Protein AF-A0A383EQ65-F1 (afdb_monomer_lite)

Foldseek 3Di:
DDDDDPVPDDDPPDDDDQQDWDWDQDDPDHHTDTDIDGPVRCVVCPPDDDDDPDDEAEAQELPEAEDELPGQEYEHEDDQEEREHEYAADPDPPRHHYYDDDDPHYHYHYDYPDPRSD

Sequence (118 aa):
MADKKITALTDLSTGVAGADLLHVIDDPTGTPINKKVSVTNFVNNLPSFIGFSNSYENITDGIQAAVGITTALTLLASSGTNTATTLADGTIIGQIKIIVHDVDGGNSILAVTDALGF

Secondary structure (DSSP, 8-state):
-PPPPGGGSPP-TT---TT-EEEEEE-SSS--EEEEEEHHHHHHT-SS-----SPPEEE-STT--EE-SSSSEEEE---SS-EEEEEPPPSSTT---EEEE-SSSS-EEEEESSTT--

pLDDT: mean 86.16, std 9.68, range [53.41, 97.81]

Organism: NCBI:txid408172

Radius of gyration: 20.53 Å; chains: 1; bounding box: 41×34×54 Å

Structure (mmCIF, N/CA/C/O backbone):
data_AF-A0A383EQ65-F1
#
_entry.id   AF-A0A383EQ65-F1
#
loop_
_atom_site.group_PDB
_atom_site.id
_atom_site.type_symbol
_atom_site.label_atom_id
_atom_site.label_alt_id
_atom_site.label_comp_id
_atom_site.label_asym_id
_atom_site.label_entity_id
_atom_site.label_seq_id
_atom_site.pdbx_PDB_ins_code
_atom_site.Cartn_x
_atom_site.Cartn_y
_atom_site.Cartn_z
_atom_site.occupancy
_atom_site.B_iso_or_equiv
_atom_site.auth_seq_id
_atom_site.auth_comp_id
_atom_site.auth_asym_id
_atom_site.auth_atom_id
_atom_site.pdbx_PDB_model_num
ATOM 1 N N . MET A 1 1 ? -16.605 -9.982 31.523 1.00 62.16 1 MET A N 1
ATOM 2 C CA . MET A 1 1 ? -15.448 -10.449 30.730 1.00 62.16 1 MET A CA 1
ATOM 3 C C . MET A 1 1 ? -14.321 -9.471 31.004 1.00 62.16 1 MET A C 1
ATOM 5 O O . MET A 1 1 ? -14.597 -8.283 30.977 1.00 62.16 1 MET A O 1
ATOM 9 N N . ALA A 1 2 ? -13.134 -9.932 31.402 1.00 73.25 2 ALA A N 1
ATOM 10 C CA . ALA A 1 2 ? -12.021 -9.022 31.672 1.00 73.25 2 ALA A CA 1
ATOM 11 C C . ALA A 1 2 ? -11.429 -8.536 30.345 1.00 73.25 2 ALA A C 1
ATOM 13 O O . ALA A 1 2 ? -11.171 -9.358 29.461 1.00 73.25 2 ALA A O 1
ATOM 14 N N . ASP A 1 3 ? -11.218 -7.229 30.219 1.00 83.19 3 ASP A N 1
ATOM 15 C CA . ASP A 1 3 ? -10.540 -6.668 29.058 1.00 83.19 3 ASP A CA 1
ATOM 16 C C . ASP A 1 3 ? -9.102 -7.180 29.016 1.00 83.19 3 ASP A C 1
ATOM 18 O O . ASP A 1 3 ? -8.353 -7.119 29.998 1.00 83.19 3 ASP A O 1
ATOM 22 N N . LYS A 1 4 ? -8.712 -7.727 27.865 1.00 82.88 4 LYS A N 1
ATOM 23 C CA . LYS A 1 4 ? -7.325 -8.117 27.631 1.00 82.88 4 LYS A CA 1
ATOM 24 C C . LYS A 1 4 ? -6.506 -6.852 27.400 1.00 82.88 4 LYS A C 1
ATOM 26 O O . LYS A 1 4 ? -6.916 -5.963 26.660 1.00 82.88 4 LYS A O 1
ATOM 31 N N . LYS A 1 5 ? -5.319 -6.790 28.005 1.00 89.38 5 LYS A N 1
ATOM 32 C CA . LYS A 1 5 ? -4.321 -5.770 27.656 1.00 89.38 5 LYS A CA 1
ATOM 33 C C . LYS A 1 5 ? -3.927 -5.940 26.184 1.00 89.38 5 LYS A C 1
ATOM 35 O O . LYS A 1 5 ? -3.875 -7.074 25.714 1.00 89.38 5 LYS A O 1
ATOM 40 N N . ILE A 1 6 ? -3.588 -4.847 25.492 1.00 89.62 6 ILE A N 1
ATOM 41 C CA . ILE A 1 6 ? -3.180 -4.877 24.072 1.00 89.62 6 ILE A CA 1
ATOM 42 C C . ILE A 1 6 ? -2.047 -5.886 23.814 1.00 89.62 6 ILE A C 1
ATOM 44 O O . ILE A 1 6 ? -2.077 -6.629 22.844 1.00 89.62 6 ILE A O 1
ATOM 48 N N . THR A 1 7 ? -1.100 -5.993 24.749 1.00 92.25 7 THR A N 1
ATOM 49 C CA . THR A 1 7 ? 0.041 -6.919 24.680 1.00 92.25 7 THR A CA 1
ATOM 50 C C . THR A 1 7 ? -0.333 -8.394 24.831 1.00 92.25 7 THR A C 1
ATOM 52 O O . THR A 1 7 ? 0.499 -9.257 24.588 1.00 92.25 7 THR A O 1
ATOM 55 N N . ALA A 1 8 ? -1.560 -8.693 25.259 1.00 93.94 8 ALA A N 1
ATOM 56 C CA . ALA A 1 8 ? -2.086 -10.047 25.402 1.00 93.94 8 ALA A CA 1
ATOM 57 C C . ALA A 1 8 ? -3.060 -10.420 24.268 1.00 93.94 8 ALA A C 1
ATOM 59 O O . ALA A 1 8 ? -3.712 -11.467 24.344 1.00 93.94 8 ALA A O 1
ATOM 60 N N . LEU A 1 9 ? -3.213 -9.561 23.253 1.00 90.19 9 LEU A N 1
ATOM 61 C CA . LEU A 1 9 ? -3.980 -9.888 22.056 1.00 90.19 9 LEU A CA 1
ATOM 62 C C . LEU A 1 9 ? -3.205 -10.880 21.186 1.00 90.19 9 LEU A C 1
ATOM 64 O O . LEU A 1 9 ? -1.979 -10.852 21.118 1.00 90.19 9 LEU A O 1
ATOM 68 N N . THR A 1 10 ? -3.944 -11.775 20.538 1.00 91.19 10 THR A N 1
ATOM 69 C CA . THR A 1 10 ? -3.383 -12.694 19.548 1.00 91.19 10 THR A CA 1
ATOM 70 C C . THR A 1 10 ? -3.069 -11.923 18.273 1.00 91.19 10 THR A C 1
ATOM 72 O O . THR A 1 10 ? -3.842 -11.049 17.882 1.00 91.19 10 THR A O 1
ATOM 75 N N . ASP A 1 11 ? -1.944 -12.252 17.645 1.00 89.56 11 ASP A N 1
ATOM 76 C CA . ASP A 1 11 ? -1.552 -11.677 16.363 1.00 89.56 11 ASP A CA 1
ATOM 77 C C . ASP A 1 11 ? -2.607 -11.973 15.281 1.00 89.56 11 ASP A C 1
ATOM 79 O O . ASP A 1 11 ? -3.111 -13.095 15.179 1.00 89.56 11 ASP A O 1
ATOM 83 N N . LEU A 1 12 ? -2.939 -10.952 14.489 1.00 88.94 12 LEU A N 1
ATOM 84 C CA . LEU A 1 12 ? -3.878 -11.035 13.370 1.00 88.94 12 LEU A CA 1
ATOM 85 C C . LEU A 1 12 ? -3.248 -11.722 12.144 1.00 88.94 12 LEU A C 1
ATOM 87 O O . LEU A 1 12 ? -3.968 -12.141 11.240 1.00 88.94 12 LEU A O 1
ATOM 91 N N . SER A 1 13 ? -1.925 -11.909 12.134 1.00 87.62 13 SER A N 1
ATOM 92 C CA . SER A 1 13 ? -1.143 -12.512 11.050 1.00 87.62 13 SER A CA 1
ATOM 93 C C . SER A 1 13 ? -1.097 -11.654 9.774 1.00 87.62 13 SER A C 1
ATOM 95 O O . SER A 1 13 ? -0.690 -10.498 9.824 1.00 87.62 13 SER A O 1
ATOM 97 N N . THR A 1 14 ? -1.435 -12.210 8.610 1.00 78.94 14 THR A N 1
ATOM 98 C CA . THR A 1 14 ? -1.056 -11.670 7.295 1.00 78.94 14 THR A CA 1
ATOM 99 C C . THR A 1 14 ? -2.095 -10.763 6.638 1.00 78.94 14 THR A C 1
ATOM 101 O O . THR A 1 14 ? -1.851 -10.284 5.532 1.00 78.94 14 THR A O 1
ATOM 104 N N . GLY A 1 15 ? -3.242 -10.499 7.272 1.00 81.25 15 GLY A N 1
ATOM 105 C CA . GLY A 1 15 ? -4.290 -9.701 6.638 1.00 81.25 15 GLY A CA 1
ATOM 106 C C . GLY A 1 15 ? -5.263 -9.053 7.608 1.00 81.25 15 GLY A C 1
ATOM 107 O O . GLY A 1 15 ? -5.661 -9.643 8.606 1.00 81.25 15 GLY A O 1
ATOM 108 N N . VAL A 1 16 ? -5.667 -7.835 7.261 1.00 91.50 16 VAL A N 1
ATOM 109 C CA . VAL A 1 16 ? -6.690 -7.060 7.960 1.00 91.50 16 VAL A CA 1
ATOM 110 C C . VAL A 1 16 ? -7.905 -6.906 7.046 1.00 91.50 16 VAL A C 1
ATOM 112 O O . VAL A 1 16 ? -7.768 -6.603 5.858 1.00 91.50 16 VAL A O 1
ATOM 115 N N . ALA A 1 17 ? -9.104 -7.144 7.568 1.00 94.06 17 ALA A N 1
ATOM 116 C CA . ALA A 1 17 ? -10.337 -6.932 6.828 1.00 94.06 17 ALA A CA 1
ATOM 117 C C . ALA A 1 17 ? -10.699 -5.443 6.816 1.00 94.06 17 ALA A C 1
ATOM 119 O O . ALA A 1 17 ? -10.471 -4.712 7.776 1.00 94.06 17 ALA A O 1
ATOM 120 N N . GLY A 1 18 ? -11.361 -4.983 5.753 1.00 93.88 18 GLY A N 1
ATOM 121 C CA . GLY A 1 18 ? -11.796 -3.584 5.660 1.00 93.88 18 GLY A CA 1
ATOM 122 C C . GLY A 1 18 ? -12.728 -3.133 6.796 1.00 93.88 18 GLY A C 1
ATOM 123 O O . GLY A 1 18 ? -12.739 -1.957 7.164 1.00 93.88 18 GLY A O 1
ATOM 124 N N . ALA A 1 19 ? -13.482 -4.078 7.370 1.00 96.50 19 ALA A N 1
ATOM 125 C CA . ALA A 1 19 ? -14.385 -3.861 8.499 1.00 96.50 19 ALA A CA 1
ATOM 126 C C . ALA A 1 19 ? -13.682 -3.853 9.870 1.00 96.50 19 ALA A C 1
ATOM 128 O O . ALA A 1 19 ? -14.313 -3.462 10.857 1.00 96.50 19 ALA A O 1
ATOM 129 N N . ASP A 1 20 ? -12.409 -4.254 9.942 1.00 96.25 20 ASP A N 1
ATOM 130 C CA . ASP A 1 20 ? -11.644 -4.218 11.185 1.00 96.25 20 ASP A CA 1
ATOM 131 C C . ASP A 1 20 ? -11.443 -2.778 11.652 1.00 96.25 20 ASP A C 1
ATOM 133 O O . ASP A 1 20 ? -11.494 -1.819 10.874 1.00 96.25 20 ASP A O 1
ATOM 137 N N . LEU A 1 21 ? -11.258 -2.624 12.960 1.00 94.69 21 LEU A N 1
ATOM 138 C CA . LEU A 1 21 ? -11.306 -1.338 13.637 1.00 94.69 21 LEU A CA 1
ATOM 139 C C . LEU A 1 21 ? -9.940 -0.979 14.207 1.00 94.69 21 LEU A C 1
ATOM 141 O O . LEU A 1 21 ? -9.361 -1.734 14.984 1.00 94.69 21 LEU A O 1
ATOM 145 N N . LEU A 1 22 ? -9.480 0.224 13.885 1.00 94.50 22 LEU A N 1
ATOM 146 C CA . LEU A 1 22 ? -8.359 0.867 14.549 1.00 94.50 22 LEU A CA 1
ATOM 147 C C . LEU A 1 22 ? -8.902 1.734 15.685 1.00 94.50 22 LEU A C 1
ATOM 149 O O . LEU A 1 22 ? -9.833 2.527 15.497 1.00 94.50 22 LEU A O 1
ATOM 153 N N . HIS A 1 23 ? -8.321 1.577 16.872 1.00 93.44 23 HIS A N 1
ATOM 154 C CA . HIS A 1 23 ? -8.585 2.466 17.998 1.00 93.44 23 HIS A CA 1
ATOM 155 C C . HIS A 1 23 ? -7.792 3.754 17.795 1.00 93.44 23 HIS A C 1
ATOM 157 O O . HIS A 1 23 ? -6.569 3.736 17.684 1.00 93.44 23 HIS A O 1
ATOM 163 N N . VAL A 1 24 ? -8.508 4.869 17.730 1.00 93.56 24 VAL A N 1
ATOM 164 C CA . VAL A 1 24 ? -7.946 6.207 17.599 1.00 93.56 24 VAL A CA 1
ATOM 165 C C . VAL A 1 24 ? -8.197 6.967 18.890 1.00 93.56 24 VAL A C 1
ATOM 167 O O . VAL A 1 24 ? -9.305 6.971 19.429 1.00 93.56 24 VAL A O 1
ATOM 170 N N . ILE A 1 25 ? -7.154 7.632 19.366 1.00 94.31 25 ILE A N 1
ATOM 171 C CA . ILE A 1 25 ? -7.262 8.674 20.374 1.00 94.31 25 ILE A CA 1
ATOM 172 C C . ILE A 1 25 ? -7.435 9.986 19.611 1.00 94.31 25 ILE A C 1
ATOM 174 O O . ILE A 1 25 ? -6.471 10.528 19.081 1.00 94.31 25 ILE A O 1
ATOM 178 N N . ASP A 1 26 ? -8.678 10.431 19.463 1.00 91.75 26 ASP A N 1
ATOM 179 C CA . ASP A 1 26 ? -9.014 11.639 18.715 1.00 91.75 26 ASP A CA 1
ATOM 180 C C . ASP A 1 26 ? -8.896 12.856 19.634 1.00 91.75 26 ASP A C 1
ATOM 182 O O . ASP A 1 26 ? -9.615 12.943 20.627 1.00 91.75 26 ASP A O 1
ATOM 186 N N . ASP A 1 27 ? -7.988 13.777 19.317 1.00 88.06 27 ASP A N 1
ATOM 187 C CA . ASP A 1 27 ? -7.796 15.023 20.064 1.00 88.06 27 ASP A CA 1
ATOM 188 C C . ASP A 1 27 ? -7.631 16.228 19.126 1.00 88.06 27 ASP A C 1
ATOM 190 O O . ASP A 1 27 ? -6.532 16.766 18.977 1.00 88.06 27 ASP A O 1
ATOM 194 N N . PRO A 1 28 ? -8.697 16.670 18.442 1.00 74.19 28 PRO A N 1
ATOM 195 C CA . PRO A 1 28 ? -8.560 17.755 17.485 1.00 74.19 28 PRO A CA 1
ATOM 196 C C . PRO A 1 28 ? -8.374 19.121 18.168 1.00 74.19 28 PRO A C 1
ATOM 198 O O . PRO A 1 28 ? -7.929 20.056 17.507 1.00 74.19 28 PRO A O 1
ATOM 201 N N . THR A 1 29 ? -8.720 19.272 19.459 1.00 77.00 29 THR A N 1
ATOM 202 C CA . THR A 1 29 ? -8.784 20.590 20.128 1.00 77.00 29 THR A CA 1
ATOM 203 C C . THR A 1 29 ? -8.608 20.581 21.664 1.00 77.00 29 THR A C 1
ATOM 205 O O . THR A 1 29 ? -9.018 21.542 22.315 1.00 77.00 29 THR A O 1
ATOM 208 N N . GLY A 1 30 ? -8.017 19.550 22.277 1.00 78.94 30 GLY A N 1
ATOM 209 C CA . GLY A 1 30 ? -7.498 19.604 23.657 1.00 78.94 30 GLY A CA 1
ATOM 210 C C . GLY A 1 30 ? -8.115 18.649 24.688 1.00 78.94 30 GLY A C 1
ATOM 211 O O . GLY A 1 30 ? -7.812 18.769 25.875 1.00 78.94 30 GLY A O 1
ATOM 212 N N . THR A 1 31 ? -8.979 17.707 24.304 1.00 91.25 31 THR A N 1
ATOM 213 C CA . THR A 1 31 ? -9.348 16.578 25.178 1.00 91.25 31 THR A CA 1
ATOM 214 C C . THR A 1 31 ? -9.424 15.297 24.357 1.00 91.25 31 THR A C 1
ATOM 216 O O . THR A 1 31 ? -10.397 15.099 23.625 1.00 91.25 31 THR A O 1
ATOM 219 N N . PRO A 1 32 ? -8.438 14.401 24.514 1.00 94.00 32 PRO A N 1
ATOM 220 C CA . PRO A 1 32 ? -8.428 13.131 23.816 1.00 94.00 32 PRO A CA 1
ATOM 221 C C . PRO A 1 32 ? -9.648 12.263 24.142 1.00 94.00 32 PRO A C 1
ATOM 223 O O . PRO A 1 32 ? -9.933 11.979 25.308 1.00 94.00 32 PRO A O 1
ATOM 226 N N . ILE A 1 33 ? -10.343 11.791 23.108 1.00 94.06 33 ILE A N 1
ATOM 227 C CA . ILE A 1 33 ? -11.473 10.864 23.213 1.00 94.06 33 ILE A CA 1
ATOM 228 C C . ILE A 1 33 ? -11.222 9.592 22.407 1.00 94.06 33 ILE A C 1
ATOM 230 O O . ILE A 1 33 ? -10.696 9.609 21.298 1.00 94.06 33 ILE A O 1
ATOM 234 N N . ASN A 1 34 ? -11.640 8.458 22.963 1.00 94.00 34 ASN A N 1
ATOM 235 C CA . ASN A 1 34 ? -11.525 7.169 22.291 1.00 94.00 34 ASN A CA 1
ATOM 236 C C . ASN A 1 34 ? -12.562 7.070 21.165 1.00 94.00 34 ASN A C 1
ATOM 238 O O . ASN A 1 34 ? -13.767 7.049 21.425 1.00 94.00 34 ASN A O 1
ATOM 242 N N . LYS A 1 35 ? -12.099 6.962 19.920 1.00 94.81 35 LYS A N 1
ATOM 243 C CA . LYS A 1 35 ? -12.922 6.686 18.738 1.00 94.81 35 LYS A CA 1
ATOM 244 C C . LYS A 1 35 ? -12.416 5.452 18.002 1.00 94.81 35 LYS A C 1
ATOM 246 O O . LYS A 1 35 ? -11.314 4.962 18.232 1.00 94.81 35 LYS A O 1
ATOM 251 N N . LYS A 1 36 ? -13.248 4.946 17.096 1.00 95.06 36 LYS A N 1
ATOM 252 C CA . LYS A 1 36 ? -12.873 3.891 16.155 1.00 95.06 36 LYS A CA 1
ATOM 253 C C . LYS A 1 36 ? -12.914 4.422 14.728 1.00 95.06 36 LYS A C 1
ATOM 255 O O . LYS A 1 36 ? -13.807 5.202 14.396 1.00 95.06 36 LYS A O 1
ATOM 260 N N . VAL A 1 37 ? -12.008 3.941 13.889 1.00 97.06 37 VAL A N 1
ATOM 261 C CA . VAL A 1 37 ? -12.066 4.091 12.429 1.00 97.06 37 VAL A CA 1
ATOM 262 C C . VAL A 1 37 ? -11.908 2.712 11.801 1.00 97.06 37 VAL A C 1
ATOM 264 O O . VAL A 1 37 ? -11.143 1.894 12.308 1.00 97.06 37 VAL A O 1
ATOM 267 N N . SER A 1 38 ? -12.664 2.415 10.743 1.00 97.81 38 SER A N 1
ATOM 268 C CA . SER A 1 38 ? -12.454 1.167 10.008 1.00 97.81 38 SER A CA 1
ATOM 269 C C . SER A 1 38 ? -11.185 1.250 9.165 1.00 97.81 38 SER A C 1
ATOM 271 O O . SER A 1 38 ? -10.791 2.333 8.725 1.00 97.81 38 SER A O 1
ATOM 273 N N . VAL A 1 39 ? -10.563 0.108 8.898 1.00 96.62 39 VAL A N 1
ATOM 274 C CA . VAL A 1 39 ? -9.342 0.035 8.084 1.00 96.62 39 VAL A CA 1
ATOM 275 C C . VAL A 1 39 ? -9.586 0.560 6.671 1.00 96.62 39 VAL A C 1
ATOM 277 O O . VAL A 1 39 ? -8.780 1.342 6.171 1.00 96.62 39 VAL A O 1
ATOM 280 N N . THR A 1 40 ? -10.734 0.245 6.060 1.00 97.06 40 THR A N 1
ATOM 281 C CA . THR A 1 40 ? -11.121 0.837 4.766 1.00 97.06 40 THR A CA 1
ATOM 282 C C . THR A 1 40 ? -11.195 2.360 4.834 1.00 97.06 40 THR A C 1
ATOM 284 O O . THR A 1 40 ? -10.682 3.034 3.942 1.00 97.06 40 THR A O 1
ATOM 287 N N . ASN A 1 41 ? -11.803 2.923 5.884 1.00 97.00 41 ASN A N 1
ATOM 288 C CA . ASN A 1 41 ? -11.903 4.375 6.010 1.00 97.00 41 ASN A CA 1
ATOM 289 C C . ASN A 1 41 ? -10.529 5.016 6.209 1.00 97.00 41 ASN A C 1
ATOM 291 O O . ASN A 1 41 ? -10.286 6.071 5.635 1.00 97.00 41 ASN A O 1
ATOM 295 N N . PHE A 1 42 ? -9.632 4.385 6.966 1.00 95.69 42 PHE A N 1
ATOM 296 C CA . PHE A 1 42 ? -8.275 4.888 7.159 1.00 95.69 42 PHE A CA 1
ATOM 297 C C . PHE A 1 42 ? -7.469 4.900 5.851 1.00 95.69 42 PHE A C 1
ATOM 299 O O . PHE A 1 42 ? -6.959 5.948 5.466 1.00 95.69 42 PHE A O 1
ATOM 306 N N . VAL A 1 43 ? -7.406 3.771 5.133 1.00 94.19 43 VAL A N 1
ATOM 307 C CA . VAL A 1 43 ? -6.620 3.647 3.889 1.00 94.19 43 VAL A CA 1
ATOM 308 C C . VAL A 1 43 ? -7.142 4.578 2.788 1.00 94.19 43 VAL A C 1
ATOM 310 O O . VAL A 1 43 ? -6.349 5.180 2.070 1.00 94.19 43 VAL A O 1
ATOM 313 N N . ASN A 1 44 ? -8.463 4.751 2.679 1.00 95.50 44 ASN A N 1
ATOM 314 C CA . ASN A 1 44 ? -9.064 5.592 1.638 1.00 95.50 44 ASN A CA 1
ATOM 315 C C . ASN A 1 44 ? -9.061 7.095 1.963 1.00 95.50 44 ASN A C 1
ATOM 317 O O . ASN A 1 44 ? -9.347 7.895 1.076 1.00 95.50 44 ASN A O 1
ATOM 321 N N . ASN A 1 45 ? -8.787 7.493 3.210 1.00 95.94 45 ASN A N 1
ATOM 322 C CA . ASN A 1 45 ? -8.878 8.891 3.655 1.00 95.94 45 ASN A CA 1
ATOM 323 C C . ASN A 1 45 ? -7.622 9.323 4.420 1.00 95.94 45 ASN A C 1
ATOM 325 O O . ASN A 1 45 ? -7.707 9.938 5.486 1.00 95.94 45 ASN A O 1
ATOM 329 N N . LEU A 1 46 ? -6.447 8.987 3.887 1.00 93.88 46 LEU A N 1
ATOM 330 C CA . LEU A 1 46 ? -5.182 9.419 4.470 1.00 93.88 46 LEU A CA 1
ATOM 331 C C . LEU A 1 46 ? -5.088 10.958 4.441 1.00 93.88 46 LEU A C 1
ATOM 333 O O . LEU A 1 46 ? -5.223 11.557 3.374 1.00 93.88 46 LEU A O 1
ATOM 337 N N . PRO A 1 47 ? -4.853 11.617 5.591 1.00 90.12 47 PRO A N 1
ATOM 338 C CA . PRO A 1 47 ? -4.907 13.078 5.693 1.00 90.12 47 PRO A CA 1
ATOM 339 C C . PRO A 1 47 ? -3.685 13.782 5.079 1.00 90.12 47 PRO A C 1
ATOM 341 O O . PRO A 1 47 ? -3.685 15.003 4.945 1.00 90.12 47 PRO A O 1
ATOM 344 N N . SER A 1 48 ? -2.627 13.031 4.756 1.00 93.19 48 SER A N 1
ATOM 345 C CA . SER A 1 48 ? -1.374 13.510 4.164 1.00 93.19 48 SER A CA 1
ATOM 346 C C . SER A 1 48 ? -0.663 12.357 3.435 1.00 93.19 48 SER A C 1
ATOM 348 O O . SER A 1 48 ? -1.193 11.248 3.345 1.00 93.19 48 SER A O 1
ATOM 350 N N . PHE A 1 49 ? 0.539 12.610 2.914 1.00 90.25 49 PHE A N 1
ATOM 351 C CA . PHE A 1 49 ? 1.371 11.612 2.243 1.00 90.25 49 PHE A CA 1
ATOM 352 C C . PHE A 1 49 ? 1.759 10.441 3.162 1.00 90.25 49 PHE A C 1
ATOM 354 O O . PHE A 1 49 ? 1.860 10.576 4.383 1.00 90.25 49 PHE A O 1
ATOM 361 N N . ILE A 1 50 ? 2.044 9.290 2.547 1.00 90.50 50 ILE A N 1
ATOM 362 C CA . ILE A 1 50 ? 2.622 8.131 3.232 1.00 90.50 50 ILE A CA 1
ATOM 363 C C . ILE A 1 50 ? 4.141 8.296 3.256 1.00 90.50 50 ILE A C 1
ATOM 365 O O . ILE A 1 50 ? 4.792 8.271 2.213 1.00 90.50 50 ILE A O 1
ATOM 369 N N . GLY A 1 51 ? 4.711 8.466 4.446 1.00 89.00 51 GLY A N 1
ATOM 370 C CA . GLY A 1 51 ? 6.157 8.413 4.641 1.00 89.00 51 GLY A CA 1
ATOM 371 C C . GLY A 1 51 ? 6.612 6.974 4.862 1.00 89.00 51 GLY A C 1
ATOM 372 O O . GLY A 1 51 ? 6.305 6.391 5.899 1.00 89.00 51 GLY A O 1
ATOM 373 N N . PHE A 1 52 ? 7.354 6.400 3.917 1.00 88.81 52 PHE A N 1
ATOM 374 C CA . PHE A 1 52 ? 7.994 5.102 4.118 1.00 88.81 52 PHE A CA 1
ATOM 375 C C . PHE A 1 52 ? 9.287 5.282 4.921 1.00 88.81 52 PHE A C 1
ATOM 377 O O . PHE A 1 52 ? 10.141 6.085 4.557 1.00 88.81 52 PHE A O 1
ATOM 384 N N . SER A 1 53 ? 9.423 4.570 6.043 1.00 82.94 53 SER A N 1
ATOM 385 C CA . SER A 1 53 ? 10.582 4.713 6.941 1.00 82.94 53 SER A CA 1
ATOM 386 C C . SER A 1 53 ? 11.820 3.928 6.496 1.00 82.94 53 SER A C 1
ATOM 388 O O . SER A 1 53 ? 12.877 4.068 7.108 1.00 82.94 53 SER A O 1
ATOM 390 N N . ASN A 1 54 ? 11.707 3.084 5.468 1.00 77.06 54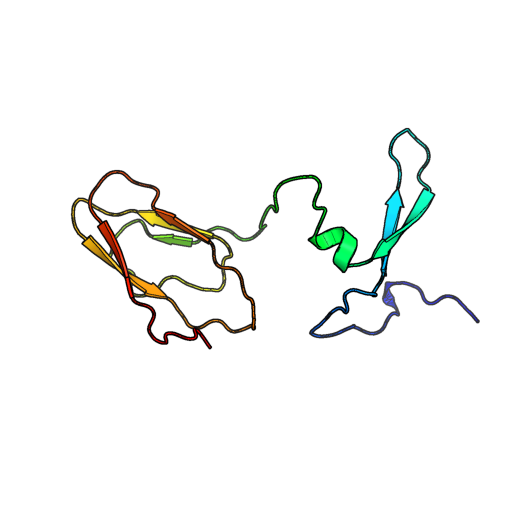 ASN A N 1
ATOM 391 C CA . ASN A 1 54 ? 12.871 2.446 4.863 1.00 77.06 54 ASN A CA 1
ATOM 392 C C . ASN A 1 54 ? 13.666 3.460 4.024 1.00 77.06 54 ASN A C 1
ATOM 394 O O . ASN A 1 54 ? 13.096 4.356 3.407 1.00 77.06 54 ASN A O 1
ATOM 398 N N . SER A 1 55 ? 14.996 3.323 3.995 1.00 80.44 55 SER A N 1
ATOM 399 C CA . SER A 1 55 ? 15.814 4.024 2.998 1.00 80.44 55 SER A CA 1
ATOM 400 C C . SER A 1 55 ? 15.344 3.643 1.590 1.00 80.44 55 SER A C 1
ATOM 402 O O . SER A 1 55 ? 14.930 2.506 1.361 1.00 80.44 55 SER A O 1
ATOM 404 N N . TYR A 1 56 ? 15.394 4.587 0.651 1.00 90.50 56 TYR A N 1
ATOM 405 C CA . TYR A 1 56 ? 15.132 4.295 -0.756 1.00 90.50 56 TYR A CA 1
ATOM 406 C C . TYR A 1 56 ? 16.307 3.527 -1.371 1.00 90.50 56 TYR A C 1
ATOM 408 O O . TYR A 1 56 ? 17.449 3.648 -0.926 1.00 90.50 56 TYR A O 1
ATOM 416 N N . GLU A 1 57 ? 16.025 2.733 -2.399 1.00 91.44 57 GLU A N 1
ATOM 417 C CA . GLU A 1 57 ? 17.073 2.181 -3.259 1.00 91.44 57 GLU A CA 1
ATOM 418 C C . GLU A 1 57 ? 17.533 3.282 -4.220 1.00 91.44 57 GLU A C 1
ATOM 420 O O . GLU A 1 57 ? 16.697 3.942 -4.829 1.00 91.44 57 GLU A O 1
ATOM 425 N N . ASN A 1 58 ? 18.840 3.513 -4.333 1.00 89.75 58 ASN A N 1
ATOM 426 C CA . ASN A 1 58 ? 19.394 4.513 -5.243 1.00 89.75 58 ASN A CA 1
ATOM 427 C C . ASN A 1 58 ? 20.244 3.827 -6.311 1.00 89.75 58 ASN A C 1
ATOM 429 O O . ASN A 1 58 ? 21.319 3.312 -6.001 1.00 89.75 58 ASN A O 1
ATOM 433 N N . ILE A 1 59 ? 19.772 3.821 -7.553 1.00 88.50 59 ILE A N 1
ATOM 434 C CA . ILE A 1 59 ? 20.487 3.259 -8.697 1.00 88.50 59 ILE A CA 1
ATOM 435 C C . ILE A 1 59 ? 21.114 4.426 -9.457 1.00 88.50 59 ILE A C 1
ATOM 437 O O . ILE A 1 59 ? 20.450 5.084 -10.250 1.00 88.50 59 ILE A O 1
ATOM 441 N N . THR A 1 60 ? 22.394 4.702 -9.203 1.00 82.06 60 THR A N 1
ATOM 442 C CA . THR A 1 60 ? 23.100 5.866 -9.775 1.00 82.06 60 THR A CA 1
ATOM 443 C C . THR A 1 60 ? 23.848 5.575 -11.080 1.00 82.06 60 THR A C 1
ATOM 445 O O . THR A 1 60 ? 24.421 6.476 -11.684 1.00 82.06 60 THR A O 1
ATOM 448 N N . ASP A 1 61 ? 23.898 4.309 -11.483 1.00 68.88 61 ASP A N 1
ATOM 449 C CA . ASP A 1 61 ? 24.679 3.789 -12.602 1.00 68.88 61 ASP A CA 1
ATOM 450 C C . ASP A 1 61 ? 24.012 2.478 -13.059 1.00 68.88 61 ASP A C 1
ATOM 452 O O . ASP A 1 61 ? 23.680 1.627 -12.230 1.00 68.88 61 ASP A O 1
ATOM 456 N N . GLY A 1 62 ? 23.785 2.325 -14.369 1.00 61.22 62 GLY A N 1
ATOM 457 C CA . GLY A 1 62 ? 23.091 1.194 -15.000 1.00 61.22 62 GLY A CA 1
ATOM 458 C C . GLY A 1 62 ? 23.780 -0.173 -14.887 1.00 61.22 62 GLY A C 1
ATOM 459 O O . GLY A 1 62 ? 23.449 -1.081 -15.645 1.00 61.22 62 GLY A O 1
ATOM 460 N N . ILE A 1 63 ? 24.721 -0.343 -13.956 1.00 64.38 63 ILE A N 1
ATOM 461 C CA . ILE A 1 63 ? 25.320 -1.632 -13.584 1.00 64.38 63 ILE A CA 1
ATOM 462 C C . ILE A 1 63 ? 24.313 -2.546 -12.849 1.00 64.38 63 ILE A C 1
ATOM 464 O O . ILE A 1 63 ? 24.468 -3.770 -12.870 1.00 64.38 63 ILE A O 1
ATOM 468 N N . GLN A 1 64 ? 23.271 -2.006 -12.201 1.00 66.44 64 GLN A N 1
ATOM 469 C CA . GLN A 1 64 ? 22.298 -2.821 -11.456 1.00 66.44 64 GLN A CA 1
ATOM 470 C C . GLN A 1 64 ? 21.276 -3.494 -12.391 1.00 66.44 64 GLN A C 1
ATOM 472 O O . GLN A 1 64 ? 20.474 -2.829 -13.039 1.00 66.44 64 GLN A O 1
ATOM 477 N N . ALA A 1 65 ? 21.257 -4.831 -12.402 1.00 68.50 65 ALA A N 1
ATOM 478 C CA . ALA A 1 65 ? 20.389 -5.614 -13.284 1.00 68.50 65 ALA A CA 1
ATOM 479 C C 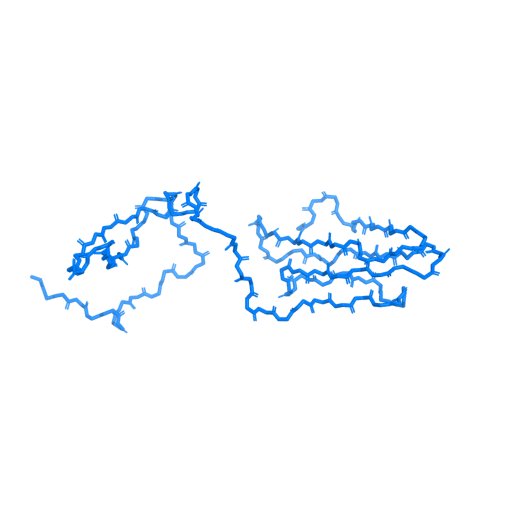. ALA A 1 65 ? 18.892 -5.586 -12.909 1.00 68.50 65 ALA A C 1
ATOM 481 O O . ALA A 1 65 ? 18.060 -5.772 -13.794 1.00 68.50 65 ALA A O 1
ATOM 482 N N . ALA A 1 66 ? 18.533 -5.370 -11.635 1.00 87.19 66 ALA A N 1
ATOM 483 C CA . ALA A 1 66 ? 17.149 -5.427 -11.151 1.00 87.19 66 ALA A CA 1
ATOM 484 C C . ALA A 1 66 ? 16.841 -4.345 -10.105 1.00 87.19 66 ALA A C 1
ATOM 486 O O . ALA A 1 66 ? 17.641 -4.117 -9.201 1.00 87.19 66 ALA A O 1
ATOM 487 N N . VAL A 1 67 ? 15.661 -3.735 -10.210 1.00 91.06 67 VAL A N 1
ATOM 488 C CA . VAL A 1 67 ? 15.038 -2.895 -9.182 1.00 91.06 67 VAL A CA 1
ATOM 489 C C . VAL A 1 67 ? 14.515 -3.796 -8.063 1.00 91.06 67 VAL A C 1
ATOM 491 O O . VAL A 1 67 ? 13.727 -4.713 -8.321 1.00 91.06 67 VAL A O 1
ATOM 494 N N . GLY A 1 68 ? 14.933 -3.543 -6.823 1.00 90.44 68 GLY A N 1
ATOM 495 C CA . GLY A 1 68 ? 14.536 -4.337 -5.664 1.00 90.44 68 GLY A CA 1
ATOM 496 C C . GLY A 1 68 ? 13.108 -4.056 -5.180 1.00 90.44 68 GLY A C 1
ATOM 497 O O . GLY A 1 68 ? 12.570 -2.962 -5.340 1.00 90.44 68 GLY A O 1
ATOM 498 N N . ILE A 1 69 ? 12.501 -5.032 -4.500 1.00 90.62 69 ILE A N 1
ATOM 499 C CA . ILE A 1 69 ? 11.137 -4.944 -3.929 1.00 90.62 69 ILE A CA 1
ATOM 500 C C . ILE A 1 69 ? 11.102 -4.755 -2.403 1.00 90.62 69 ILE A C 1
ATOM 502 O O . ILE A 1 69 ? 10.032 -4.675 -1.803 1.00 90.62 69 ILE A O 1
ATOM 506 N N . THR A 1 70 ? 12.260 -4.694 -1.744 1.00 90.94 70 THR A N 1
ATOM 507 C CA . THR A 1 70 ? 12.355 -4.554 -0.277 1.00 90.94 70 THR A CA 1
ATOM 508 C C . THR A 1 70 ? 12.166 -3.110 0.196 1.00 90.94 70 THR A C 1
ATOM 510 O O . THR A 1 70 ? 11.818 -2.869 1.355 1.00 90.94 70 THR A O 1
ATOM 513 N N . THR A 1 71 ? 12.365 -2.142 -0.700 1.00 92.69 71 THR A N 1
ATOM 514 C CA . THR A 1 71 ? 12.105 -0.719 -0.470 1.00 92.69 71 THR A CA 1
ATOM 515 C C . THR A 1 71 ? 10.853 -0.278 -1.220 1.00 92.69 71 THR A C 1
ATOM 517 O O . THR A 1 71 ? 10.592 -0.742 -2.330 1.00 92.69 71 THR A O 1
ATOM 520 N N . ALA A 1 72 ? 10.080 0.650 -0.653 1.00 93.31 72 ALA A N 1
ATOM 521 C CA . ALA A 1 72 ? 8.886 1.168 -1.329 1.00 93.31 72 ALA A CA 1
ATOM 522 C C . ALA A 1 72 ? 9.240 2.131 -2.476 1.00 93.31 72 ALA A C 1
ATOM 524 O O . ALA A 1 72 ? 8.480 2.248 -3.432 1.00 93.31 72 ALA A O 1
ATOM 525 N N . LEU A 1 73 ? 10.404 2.783 -2.388 1.00 93.81 73 LEU A N 1
ATOM 526 C CA . LEU A 1 73 ? 10.891 3.783 -3.333 1.00 93.81 73 LEU A CA 1
ATOM 527 C C . LEU A 1 73 ? 12.258 3.378 -3.898 1.00 93.81 73 LEU A C 1
ATOM 529 O O . LEU A 1 73 ? 13.175 3.065 -3.135 1.00 93.81 73 LEU A O 1
ATOM 533 N N . THR A 1 74 ? 12.390 3.445 -5.220 1.00 92.44 74 THR A N 1
ATOM 534 C CA . THR A 1 74 ? 13.673 3.458 -5.930 1.00 92.44 74 THR A CA 1
ATOM 535 C C . THR A 1 74 ? 13.833 4.786 -6.655 1.00 92.44 74 THR A C 1
ATOM 537 O O . THR A 1 74 ? 12.938 5.197 -7.394 1.00 92.44 74 THR A O 1
ATOM 540 N N . LEU A 1 75 ? 14.974 5.434 -6.451 1.00 91.44 75 LEU A N 1
ATOM 541 C CA . LEU A 1 75 ? 15.469 6.504 -7.305 1.00 91.44 75 LEU A CA 1
ATOM 542 C C . LEU A 1 75 ? 16.376 5.879 -8.361 1.00 91.44 75 LEU A C 1
ATOM 544 O O . LEU A 1 75 ? 17.269 5.094 -8.036 1.00 91.44 75 LEU A O 1
ATOM 548 N N . LEU A 1 76 ? 16.093 6.166 -9.622 1.00 90.25 76 LEU A N 1
ATOM 549 C CA . LEU A 1 76 ? 16.788 5.602 -10.764 1.00 90.25 76 LEU A CA 1
ATOM 550 C C . LEU A 1 76 ? 17.377 6.737 -11.586 1.00 90.25 76 LEU A C 1
ATOM 552 O O . LEU A 1 76 ? 16.638 7.477 -12.227 1.00 90.25 76 LEU A O 1
ATOM 556 N N . ALA A 1 77 ? 18.699 6.810 -11.628 1.00 87.56 77 ALA A N 1
ATOM 557 C CA . ALA A 1 77 ? 19.431 7.742 -12.461 1.00 87.56 77 ALA A CA 1
ATOM 558 C C . ALA A 1 77 ? 19.928 7.044 -13.738 1.00 87.56 77 ALA A C 1
ATOM 560 O O . ALA A 1 77 ? 20.341 5.880 -13.735 1.00 87.56 77 ALA A O 1
ATOM 561 N N . SER A 1 78 ? 19.920 7.777 -14.848 1.00 84.44 78 SER A N 1
ATOM 562 C CA . SER A 1 78 ? 20.519 7.368 -16.118 1.00 84.44 78 SER A CA 1
ATOM 563 C C . SER A 1 78 ? 21.678 8.283 -16.505 1.00 84.44 78 SER A C 1
ATOM 565 O O . SER A 1 78 ? 21.666 9.483 -16.249 1.00 84.44 78 SER A O 1
ATOM 567 N N . SER A 1 79 ? 22.715 7.719 -17.122 1.00 75.44 79 SER A N 1
ATOM 568 C CA . SER A 1 79 ? 23.944 8.437 -17.475 1.00 75.44 79 SER A CA 1
ATOM 569 C C . SER A 1 79 ? 24.041 8.649 -18.987 1.00 75.44 79 SER A C 1
ATOM 571 O O 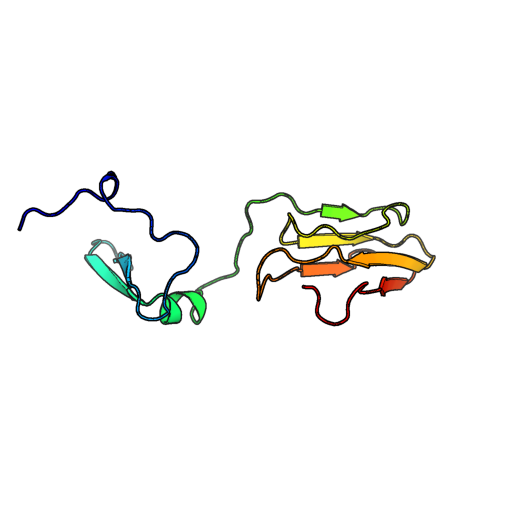. SER A 1 79 ? 24.830 8.007 -19.675 1.00 75.44 79 SER A O 1
ATOM 573 N N . GLY A 1 80 ? 23.186 9.518 -19.541 1.00 76.12 80 GLY A N 1
ATOM 574 C CA . GLY A 1 80 ? 23.210 9.948 -20.956 1.00 76.12 80 GLY A CA 1
ATOM 575 C C . GLY A 1 80 ? 22.963 8.847 -22.005 1.00 76.12 80 GLY A C 1
ATOM 576 O O . GLY A 1 80 ? 22.797 9.138 -23.187 1.00 76.12 80 GLY A O 1
ATOM 577 N N . THR A 1 81 ? 22.911 7.591 -21.575 1.00 78.62 81 THR A N 1
ATOM 578 C CA . THR A 1 81 ? 22.644 6.375 -22.340 1.00 78.62 81 THR A CA 1
ATOM 579 C C . THR A 1 81 ? 21.470 5.641 -21.696 1.00 78.62 81 THR A C 1
ATOM 581 O O . THR A 1 81 ? 20.961 6.053 -20.651 1.00 78.62 81 THR A O 1
ATOM 584 N N . ASN A 1 82 ? 20.979 4.585 -22.344 1.00 83.19 82 ASN A N 1
ATOM 585 C CA . ASN A 1 82 ? 19.854 3.827 -21.813 1.00 83.19 82 ASN A CA 1
ATOM 586 C C . ASN A 1 82 ? 20.289 3.016 -20.583 1.00 83.19 82 ASN A C 1
ATOM 588 O O . ASN A 1 82 ? 21.147 2.142 -20.697 1.00 83.19 82 ASN A O 1
ATOM 592 N N . THR A 1 83 ? 19.642 3.251 -19.444 1.00 86.62 83 THR A N 1
ATOM 593 C CA . THR A 1 83 ? 19.739 2.403 -18.255 1.00 86.62 83 THR A CA 1
ATOM 594 C C . THR A 1 83 ? 18.696 1.300 -18.370 1.00 86.62 83 THR A C 1
ATOM 596 O O . THR A 1 83 ? 17.496 1.560 -18.268 1.00 86.62 83 THR A O 1
ATOM 599 N N . ALA A 1 84 ? 19.150 0.074 -18.621 1.00 87.69 84 ALA A N 1
ATOM 600 C CA . ALA A 1 84 ? 18.286 -1.096 -18.692 1.00 87.69 84 ALA A CA 1
ATOM 601 C C . ALA A 1 84 ? 18.234 -1.799 -17.331 1.00 87.69 84 ALA A C 1
ATOM 603 O O . ALA A 1 84 ? 19.269 -2.195 -16.799 1.00 87.69 84 ALA A O 1
ATOM 604 N N . THR A 1 85 ? 17.032 -1.976 -16.792 1.00 89.00 85 THR A N 1
ATOM 605 C CA . THR A 1 85 ? 16.778 -2.689 -15.537 1.00 89.00 85 THR A CA 1
ATOM 606 C C . THR A 1 85 ? 15.692 -3.742 -15.727 1.00 89.00 85 THR A C 1
ATOM 608 O O . THR A 1 85 ? 14.884 -3.692 -16.657 1.00 89.00 85 THR A O 1
ATOM 611 N N . THR A 1 86 ? 15.664 -4.710 -14.820 1.00 90.12 86 THR A N 1
ATOM 612 C CA . THR A 1 86 ? 14.523 -5.605 -14.601 1.00 90.12 86 THR A CA 1
ATOM 613 C C . THR A 1 86 ? 13.794 -5.223 -13.314 1.00 90.12 86 THR A C 1
ATOM 615 O O . THR A 1 86 ? 14.306 -4.423 -12.530 1.00 90.12 86 THR A O 1
ATOM 618 N N . LEU A 1 87 ? 12.599 -5.758 -13.077 1.00 89.56 87 LEU A N 1
ATOM 619 C CA . LEU A 1 87 ? 11.917 -5.658 -11.783 1.00 89.56 87 LEU A CA 1
ATOM 620 C C . LEU A 1 87 ? 11.977 -7.022 -11.094 1.00 89.56 87 LEU A C 1
ATOM 622 O O . LEU A 1 87 ? 11.629 -8.021 -11.719 1.00 89.56 87 LEU A O 1
ATOM 626 N N . ALA A 1 88 ? 12.427 -7.066 -9.838 1.00 90.38 88 ALA A N 1
ATOM 627 C CA . ALA A 1 88 ? 12.360 -8.290 -9.044 1.00 90.38 88 ALA A CA 1
ATOM 628 C C . ALA A 1 88 ? 10.901 -8.675 -8.743 1.00 90.38 88 ALA A C 1
ATOM 630 O O . ALA A 1 88 ? 10.051 -7.797 -8.580 1.00 90.38 88 ALA A O 1
ATOM 631 N N . ASP A 1 89 ? 10.630 -9.974 -8.624 1.00 87.88 89 ASP A N 1
ATOM 632 C CA . ASP A 1 89 ? 9.276 -10.480 -8.388 1.00 87.88 89 ASP A CA 1
ATOM 633 C C . ASP A 1 89 ? 8.740 -10.026 -7.029 1.00 87.88 89 ASP A C 1
ATOM 635 O O . ASP A 1 89 ? 9.450 -10.053 -6.015 1.00 87.88 89 ASP A O 1
ATOM 639 N N . GLY A 1 90 ? 7.475 -9.606 -7.008 1.00 87.38 90 GLY A N 1
ATOM 640 C CA . GLY A 1 90 ? 6.783 -9.242 -5.780 1.00 87.38 90 GLY A CA 1
ATOM 641 C C . GLY A 1 90 ? 6.581 -10.462 -4.884 1.00 87.38 90 GLY A C 1
ATOM 642 O O . GLY A 1 90 ? 6.344 -11.568 -5.358 1.00 87.38 90 GLY A O 1
ATOM 643 N N . THR A 1 91 ? 6.623 -10.273 -3.565 1.00 88.00 91 THR A N 1
ATOM 644 C CA . THR A 1 91 ? 6.330 -11.366 -2.613 1.00 88.00 91 THR A CA 1
ATOM 645 C C . THR A 1 91 ? 4.906 -11.315 -2.068 1.00 88.00 91 THR A C 1
ATOM 647 O O . THR A 1 91 ? 4.474 -12.260 -1.408 1.00 88.00 91 THR A O 1
ATOM 650 N N . ILE A 1 92 ? 4.170 -10.225 -2.327 1.00 86.31 92 ILE A N 1
ATOM 651 C CA . ILE A 1 92 ? 2.825 -9.970 -1.799 1.00 86.31 92 ILE A CA 1
ATOM 652 C C . ILE A 1 92 ? 1.909 -9.437 -2.906 1.00 86.31 92 ILE A C 1
ATOM 654 O O . ILE A 1 92 ? 2.258 -8.512 -3.640 1.00 86.31 92 ILE A O 1
ATOM 658 N N . ILE A 1 93 ? 0.689 -9.975 -2.977 1.00 83.62 93 ILE A N 1
ATOM 659 C CA . ILE A 1 93 ? -0.344 -9.502 -3.906 1.00 83.62 93 ILE A CA 1
ATOM 660 C C . ILE A 1 93 ? -0.718 -8.053 -3.572 1.00 83.62 93 ILE A C 1
ATOM 662 O O . ILE A 1 93 ? -1.071 -7.737 -2.437 1.00 83.62 93 ILE A O 1
ATOM 666 N N . GLY A 1 94 ? -0.680 -7.180 -4.580 1.00 84.88 94 GLY A N 1
ATOM 667 C CA . GLY A 1 94 ? -0.997 -5.759 -4.420 1.00 84.88 94 GLY A CA 1
ATOM 668 C C . GLY A 1 94 ? 0.136 -4.929 -3.811 1.00 84.88 94 GLY A C 1
ATOM 669 O O . GLY A 1 94 ? -0.103 -3.789 -3.414 1.00 84.88 94 GLY A O 1
ATOM 670 N N . GLN A 1 95 ? 1.358 -5.472 -3.736 1.00 88.56 95 GLN A N 1
ATOM 671 C CA . GLN A 1 95 ? 2.538 -4.712 -3.336 1.00 88.56 95 GLN A CA 1
ATOM 672 C C . GLN A 1 95 ? 2.740 -3.502 -4.258 1.00 88.56 95 GLN A C 1
ATOM 674 O O . GLN A 1 95 ? 2.784 -3.626 -5.480 1.00 88.56 95 GLN A O 1
ATOM 679 N N . ILE A 1 96 ? 2.887 -2.321 -3.656 1.00 90.56 96 ILE A N 1
ATOM 680 C CA . ILE A 1 96 ? 3.158 -1.081 -4.382 1.00 90.56 96 ILE A CA 1
ATOM 681 C C . ILE A 1 96 ? 4.661 -0.824 -4.365 1.00 90.56 96 ILE A C 1
ATOM 683 O O . ILE A 1 96 ? 5.266 -0.710 -3.296 1.00 90.56 96 ILE A O 1
ATOM 687 N N . LYS A 1 97 ? 5.240 -0.682 -5.559 1.00 92.19 97 LYS A N 1
ATOM 688 C CA . LYS A 1 97 ? 6.610 -0.218 -5.769 1.00 92.19 97 LYS A CA 1
ATOM 689 C C . LYS A 1 97 ? 6.592 1.107 -6.525 1.00 92.19 97 LYS A C 1
ATOM 691 O O . LYS A 1 97 ? 5.965 1.217 -7.574 1.00 92.19 97 LYS A O 1
ATOM 696 N N . ILE A 1 98 ? 7.290 2.106 -5.991 1.00 92.94 98 ILE A N 1
ATOM 697 C CA . ILE A 1 98 ? 7.462 3.424 -6.605 1.00 92.94 98 ILE A CA 1
ATOM 698 C C . ILE A 1 98 ? 8.873 3.487 -7.187 1.00 92.94 98 ILE A C 1
ATOM 700 O O . ILE A 1 98 ? 9.852 3.256 -6.479 1.00 92.94 98 ILE A O 1
ATOM 704 N N . ILE A 1 99 ? 8.975 3.809 -8.473 1.00 91.94 99 ILE A N 1
ATOM 705 C CA . ILE A 1 99 ? 10.245 4.015 -9.172 1.00 91.94 99 ILE A CA 1
ATOM 706 C C . ILE A 1 99 ? 10.207 5.424 -9.753 1.00 91.94 99 ILE A C 1
ATOM 708 O O . ILE A 1 99 ? 9.301 5.751 -10.520 1.00 91.94 99 ILE A O 1
ATOM 712 N N . VAL A 1 100 ? 11.166 6.259 -9.367 1.00 91.62 100 VAL A N 1
ATOM 713 C CA . VAL A 1 100 ? 11.298 7.638 -9.842 1.00 91.62 100 VAL A CA 1
ATOM 714 C C . VAL A 1 100 ? 12.563 7.736 -10.678 1.00 91.62 100 VAL A C 1
ATOM 716 O O . VAL A 1 100 ? 13.648 7.444 -10.187 1.00 91.62 100 VAL A O 1
ATOM 719 N N . HIS A 1 101 ? 12.419 8.150 -11.936 1.00 89.75 101 HIS A N 1
ATOM 720 C CA . HIS A 1 101 ? 13.551 8.532 -12.780 1.00 89.75 101 HIS A CA 1
ATOM 721 C C . HIS A 1 101 ? 13.961 9.960 -12.409 1.00 89.75 101 HIS A C 1
ATOM 723 O O . HIS A 1 101 ? 13.190 10.889 -12.645 1.00 89.75 101 HIS A O 1
ATOM 729 N N . ASP A 1 102 ? 15.107 10.126 -11.745 1.00 85.81 102 ASP A N 1
ATOM 730 C CA . ASP A 1 102 ? 15.437 11.352 -11.002 1.00 85.81 102 ASP A CA 1
ATOM 731 C C . ASP A 1 102 ? 16.587 12.191 -11.595 1.00 85.81 102 ASP A C 1
ATOM 733 O O . ASP A 1 102 ? 16.963 13.205 -11.005 1.00 85.81 102 ASP A O 1
ATOM 737 N N . VAL A 1 103 ? 17.108 11.839 -12.781 1.00 81.06 103 VAL A N 1
ATOM 738 C CA . VAL A 1 103 ? 18.195 12.585 -13.447 1.00 81.06 103 VAL A CA 1
ATOM 739 C C . VAL A 1 103 ? 17.954 12.824 -14.947 1.00 81.06 103 VAL A C 1
ATOM 741 O O . VAL A 1 103 ? 17.330 12.018 -15.637 1.00 81.06 103 VAL A O 1
ATOM 744 N N . ASP A 1 104 ? 18.514 13.925 -15.459 1.00 64.25 104 ASP A N 1
ATOM 745 C CA . ASP A 1 104 ? 18.308 14.451 -16.817 1.00 64.25 104 ASP A CA 1
ATOM 746 C C . ASP A 1 104 ? 19.371 13.965 -17.823 1.00 64.25 104 ASP A C 1
ATOM 748 O O . ASP A 1 104 ? 20.257 14.707 -18.252 1.00 64.25 104 ASP A O 1
ATOM 752 N N .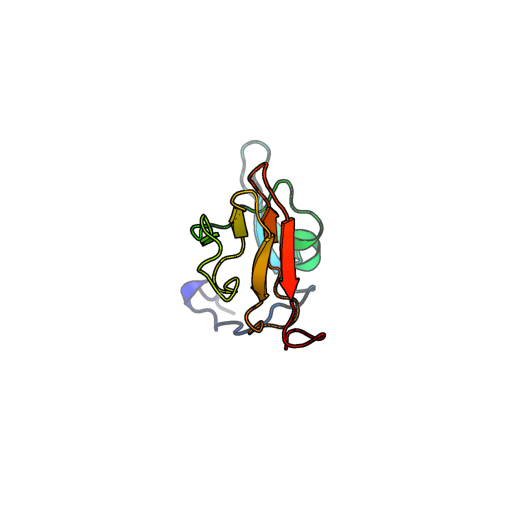 GLY A 1 105 ? 19.320 12.685 -18.192 1.00 76.00 105 GLY A N 1
ATOM 753 C CA . GLY A 1 105 ? 20.114 12.207 -19.323 1.00 76.00 105 GLY A CA 1
ATOM 754 C C . GLY A 1 105 ? 19.863 10.755 -19.692 1.00 76.00 105 GLY A C 1
ATOM 755 O O . GLY A 1 105 ? 20.209 9.863 -18.929 1.00 76.00 105 GLY A O 1
ATOM 756 N N . GLY A 1 106 ? 19.354 10.497 -20.896 1.00 80.88 106 GLY A N 1
ATOM 757 C CA . GLY A 1 106 ? 19.112 9.139 -21.398 1.00 80.88 106 GLY A CA 1
ATOM 758 C C . GLY A 1 106 ? 17.720 8.595 -21.062 1.00 80.88 106 GLY A C 1
ATOM 759 O O . GLY A 1 106 ? 16.819 9.342 -20.692 1.00 80.88 106 GLY A O 1
ATOM 760 N N . ASN A 1 107 ? 17.545 7.283 -21.237 1.00 85.69 107 ASN A N 1
ATOM 761 C CA . ASN A 1 107 ? 16.267 6.596 -21.040 1.00 85.69 107 ASN A CA 1
ATOM 762 C C . ASN A 1 107 ? 16.370 5.575 -19.906 1.00 85.69 107 ASN A C 1
ATOM 764 O O . ASN A 1 107 ? 17.349 4.834 -19.842 1.00 85.69 107 ASN A O 1
ATOM 768 N N . SER A 1 108 ? 15.323 5.461 -19.091 1.00 86.69 108 SER A N 1
ATOM 769 C CA . SER A 1 108 ? 15.093 4.272 -18.270 1.00 86.69 108 SER A CA 1
ATOM 770 C C . SER A 1 108 ? 14.281 3.248 -19.064 1.00 86.69 108 SER A C 1
ATOM 772 O O . SER A 1 108 ? 13.227 3.576 -19.613 1.00 86.69 108 SER A O 1
ATOM 774 N N . ILE A 1 109 ? 14.772 2.012 -19.138 1.00 88.19 109 ILE A N 1
ATOM 775 C CA . ILE A 1 109 ? 14.058 0.879 -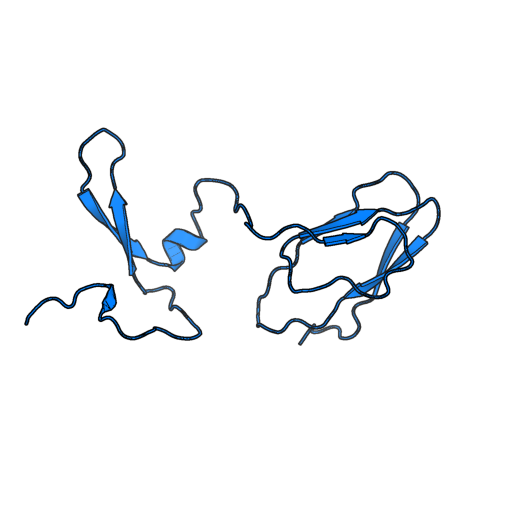19.730 1.00 88.19 109 ILE A CA 1
ATOM 776 C C . ILE A 1 109 ? 13.910 -0.189 -18.653 1.00 88.19 109 ILE A C 1
ATOM 778 O O . ILE A 1 109 ? 14.878 -0.868 -18.325 1.00 88.19 109 ILE A O 1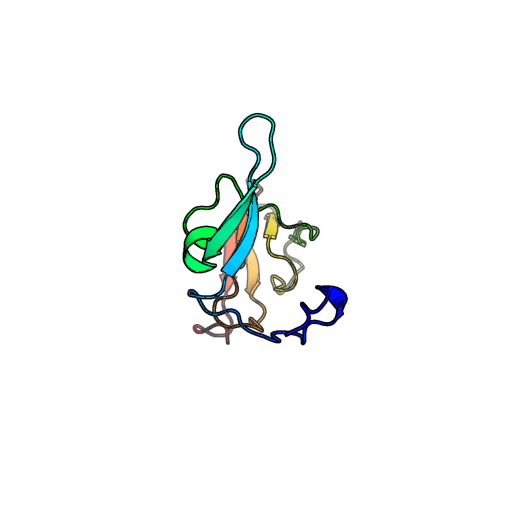
ATOM 782 N N . LEU A 1 110 ? 12.689 -0.353 -18.142 1.00 88.19 110 LEU A N 1
ATOM 783 C CA . LEU A 1 110 ? 12.344 -1.405 -17.189 1.00 88.19 110 LEU A CA 1
ATOM 784 C C . LEU A 1 110 ? 11.654 -2.561 -17.921 1.00 88.19 110 LEU A C 1
ATOM 786 O O . LEU A 1 110 ? 10.520 -2.419 -18.383 1.00 88.19 110 LEU A O 1
ATOM 790 N N . ALA A 1 111 ? 12.325 -3.704 -18.014 1.00 88.38 111 ALA A N 1
ATOM 791 C CA . ALA A 1 111 ? 11.728 -4.940 -18.503 1.00 88.38 111 ALA A CA 1
ATOM 792 C C . ALA A 1 111 ? 11.151 -5.734 -17.323 1.00 88.38 111 ALA A C 1
ATOM 794 O O . ALA A 1 111 ? 11.885 -6.158 -16.433 1.00 88.38 111 ALA A O 1
ATOM 795 N N . VAL A 1 112 ? 9.836 -5.946 -17.305 1.00 83.44 112 VAL A N 1
ATOM 796 C CA . VAL A 1 112 ? 9.228 -6.873 -16.342 1.00 83.44 112 VAL A CA 1
ATOM 797 C C . VAL A 1 112 ? 9.491 -8.304 -16.802 1.00 83.44 112 VAL A C 1
ATOM 799 O O . VAL A 1 112 ? 9.211 -8.638 -17.953 1.00 83.44 112 VAL A O 1
ATOM 802 N N . THR A 1 113 ? 10.071 -9.123 -15.923 1.00 72.94 113 THR A N 1
ATOM 803 C CA . THR A 1 113 ? 10.386 -10.529 -16.224 1.00 72.94 113 THR A CA 1
ATOM 804 C C . THR A 1 113 ? 9.104 -11.314 -16.479 1.00 72.94 113 THR A C 1
ATOM 806 O O . THR A 1 113 ? 8.993 -11.990 -17.499 1.00 72.94 113 THR A O 1
ATOM 809 N N . ASP A 1 114 ? 8.101 -11.105 -15.625 1.00 73.25 114 ASP A N 1
ATOM 810 C CA . ASP A 1 114 ? 6.777 -11.696 -15.748 1.00 73.25 114 ASP A CA 1
ATOM 811 C C . ASP A 1 114 ? 5.716 -10.596 -15.798 1.00 73.25 114 ASP A C 1
ATOM 813 O O . ASP A 1 114 ? 5.644 -9.730 -14.927 1.00 73.25 114 ASP A O 1
ATOM 817 N N . ALA A 1 115 ? 4.849 -10.631 -16.816 1.00 62.44 115 ALA A N 1
ATOM 818 C CA . ALA A 1 115 ? 3.804 -9.620 -17.027 1.00 62.44 115 ALA A CA 1
ATOM 819 C C . ALA A 1 115 ? 2.797 -9.518 -15.864 1.00 62.44 115 ALA A C 1
ATOM 821 O O . ALA A 1 115 ? 2.014 -8.570 -15.802 1.00 62.44 115 ALA A O 1
ATOM 822 N N . LEU A 1 116 ? 2.806 -10.507 -14.969 1.00 59.75 116 LEU A N 1
ATOM 823 C CA . LEU A 1 116 ? 1.949 -10.584 -13.799 1.00 59.75 116 LEU A CA 1
ATOM 824 C C . LEU A 1 116 ? 2.693 -10.286 -12.484 1.00 59.75 116 LEU A C 1
ATOM 826 O O . LEU A 1 116 ? 2.028 -9.984 -11.504 1.00 59.75 116 LEU A O 1
ATOM 830 N N . GLY A 1 117 ? 4.032 -10.253 -12.462 1.00 53.59 117 GLY A N 1
ATOM 831 C CA . GLY A 1 117 ? 4.817 -9.824 -11.292 1.00 53.59 117 GLY A CA 1
ATOM 832 C C . GLY A 1 117 ? 4.633 -10.662 -10.017 1.00 53.59 117 GLY A C 1
ATOM 833 O O . GLY A 1 117 ? 4.962 -10.174 -8.932 1.00 53.59 117 GLY A O 1
ATOM 834 N N . PHE A 1 118 ? 4.094 -11.878 -10.150 1.00 53.41 118 PHE A N 1
ATOM 835 C CA . PHE A 1 118 ? 3.929 -12.890 -9.107 1.00 53.41 118 PHE A CA 1
ATOM 836 C C . PHE A 1 118 ? 4.165 -14.294 -9.663 1.00 53.41 118 PHE A C 1
ATOM 838 O O . PHE A 1 118 ? 3.773 -14.535 -10.830 1.00 53.41 118 PHE A O 1
#